Protein AF-A0A1Y1M3D1-F1 (afdb_monomer_lite)

InterPro domains:
  IPR039020 Terpene cyclase PaxB-like [PF25129] (3-112)
  IPR039020 Terpene cyclase PaxB-like [PTHR42038] (2-118)

Foldseek 3Di:
DVVVVVVVVVCVVDPCPDLCPVVLVVVLVVLLVVLVVLLVCLQVVLAQPPHDVVVLVVVVVVLVVVLVVLVVCCVPPVVSNVCCPDPVNVVSNVSSVVSSVCVVVSNVRSVVVVVVVVVVVVVVVD

Sequence (126 aa):
LALTAVYYVLGLYFPDDGEQVTAYWTGWLLELGIGWCEVLYLWKHAHTKGQSLEIWVVRFCGVLSAMAVFFWRYLNVPQNWAYVVSWPSIVLVVLNIIPELMYPFVYRRAERKMREAAAVRKEKTY

Structure (mmCIF, N/CA/C/O backbone):
data_AF-A0A1Y1M3D1-F1
#
_entry.id   AF-A0A1Y1M3D1-F1
#
loop_
_atom_site.group_PDB
_atom_site.id
_atom_site.type_symbol
_atom_site.label_atom_id
_atom_site.label_alt_id
_atom_site.label_comp_id
_atom_site.label_asym_id
_atom_site.label_entity_id
_atom_site.label_seq_id
_atom_site.pdbx_PDB_ins_code
_atom_site.Cartn_x
_atom_site.Cartn_y
_atom_site.Cartn_z
_atom_site.occupancy
_atom_site.B_iso_or_equiv
_atom_site.auth_seq_id
_atom_site.auth_comp_id
_atom_site.auth_asym_id
_atom_site.auth_atom_id
_atom_site.pdbx_PDB_model_num
ATOM 1 N N . LEU A 1 1 ? 0.323 20.761 -0.756 1.00 54.78 1 LEU A N 1
ATOM 2 C CA . LEU A 1 1 ? 1.292 21.853 -1.012 1.00 54.78 1 LEU A CA 1
ATOM 3 C C . LEU A 1 1 ? 2.736 21.349 -0.987 1.00 54.78 1 LEU A C 1
ATOM 5 O O . LEU A 1 1 ? 3.338 21.345 -2.050 1.00 54.78 1 LEU A O 1
ATOM 9 N N . ALA A 1 2 ? 3.271 20.835 0.131 1.00 59.91 2 ALA A N 1
ATOM 10 C CA . ALA A 1 2 ? 4.641 20.289 0.162 1.00 59.91 2 ALA A CA 1
ATOM 11 C C . ALA A 1 2 ? 4.818 19.025 -0.706 1.00 59.91 2 ALA A C 1
ATOM 13 O O . ALA A 1 2 ? 5.712 18.964 -1.540 1.00 59.91 2 ALA A O 1
ATOM 14 N N . LEU A 1 3 ? 3.908 18.054 -0.582 1.00 51.34 3 LEU A N 1
ATOM 15 C CA . LEU A 1 3 ? 3.969 16.792 -1.333 1.00 51.34 3 LEU A CA 1
ATOM 16 C C . LEU A 1 3 ? 3.860 17.005 -2.854 1.00 51.34 3 LEU A C 1
ATOM 18 O O . LEU A 1 3 ? 4.608 16.439 -3.638 1.00 51.34 3 LEU A O 1
ATOM 22 N N . THR A 1 4 ? 2.963 17.901 -3.262 1.00 62.00 4 THR A N 1
ATOM 23 C CA . THR A 1 4 ? 2.770 18.319 -4.657 1.00 62.00 4 THR A CA 1
ATOM 24 C C . THR A 1 4 ? 4.003 19.004 -5.246 1.00 62.00 4 THR A C 1
ATOM 26 O O . THR A 1 4 ? 4.308 18.785 -6.410 1.00 62.00 4 THR A O 1
ATOM 29 N N . ALA A 1 5 ? 4.740 19.788 -4.451 1.00 67.88 5 ALA A N 1
ATOM 30 C CA . ALA A 1 5 ? 5.990 20.401 -4.897 1.00 67.88 5 ALA A CA 1
ATOM 31 C C . ALA A 1 5 ? 7.107 19.358 -5.065 1.00 67.88 5 ALA A C 1
ATOM 33 O O . ALA A 1 5 ? 7.858 19.413 -6.034 1.00 67.88 5 ALA A O 1
ATOM 34 N N . VAL A 1 6 ? 7.172 18.368 -4.168 1.00 70.25 6 VAL A N 1
ATOM 35 C CA . VAL A 1 6 ? 8.111 17.240 -4.278 1.00 70.25 6 VAL A CA 1
ATOM 36 C C . VAL A 1 6 ? 7.831 16.415 -5.535 1.00 70.25 6 VAL A C 1
ATOM 38 O O . VAL A 1 6 ? 8.750 16.153 -6.307 1.00 70.25 6 VAL A O 1
ATOM 41 N N . TYR A 1 7 ? 6.569 16.065 -5.797 1.00 62.59 7 TYR A N 1
ATOM 42 C CA . TYR A 1 7 ? 6.203 15.327 -7.009 1.00 62.59 7 TYR A CA 1
ATOM 43 C C . TYR A 1 7 ? 6.442 16.123 -8.292 1.00 62.59 7 TYR A C 1
ATOM 45 O O . TYR A 1 7 ? 6.852 15.546 -9.293 1.00 62.59 7 TYR A O 1
ATOM 53 N N . TYR A 1 8 ? 6.251 17.442 -8.254 1.00 67.38 8 TYR A N 1
ATOM 54 C CA . TYR A 1 8 ? 6.562 18.315 -9.382 1.00 67.38 8 TYR A CA 1
ATOM 55 C C . TYR A 1 8 ? 8.062 18.327 -9.707 1.00 67.38 8 TYR A C 1
ATOM 57 O O . TYR A 1 8 ? 8.440 18.142 -10.859 1.00 67.38 8 TYR A O 1
ATOM 65 N N . VAL A 1 9 ? 8.928 18.469 -8.695 1.00 74.25 9 VAL A N 1
ATOM 66 C CA . VAL A 1 9 ? 10.388 18.413 -8.888 1.00 74.25 9 VAL A CA 1
ATOM 67 C C . VAL A 1 9 ? 10.817 17.044 -9.415 1.00 74.25 9 VAL A C 1
ATOM 69 O O . VAL A 1 9 ? 11.619 16.971 -10.341 1.00 74.25 9 VAL A O 1
ATOM 72 N N . LEU A 1 10 ? 10.247 15.958 -8.890 1.00 64.12 10 LEU A N 1
ATOM 73 C CA . LEU A 1 10 ? 10.522 14.609 -9.388 1.00 64.12 10 LEU A CA 1
ATOM 74 C C . LEU A 1 10 ? 10.083 14.431 -10.850 1.00 64.12 10 LEU A C 1
ATOM 76 O O . LEU A 1 10 ? 10.828 13.851 -11.631 1.00 64.12 10 LEU A O 1
ATOM 80 N N . GLY A 1 11 ? 8.937 14.988 -11.251 1.00 57.69 11 GLY A N 1
ATOM 81 C CA . GLY A 1 11 ? 8.464 14.947 -12.639 1.00 57.69 11 GLY A CA 1
ATOM 82 C C . GLY A 1 11 ? 9.356 15.698 -13.637 1.00 57.69 11 GLY A C 1
ATOM 83 O O . GLY A 1 11 ? 9.353 15.364 -14.816 1.00 57.69 11 GLY A O 1
ATOM 84 N N . LEU A 1 12 ? 10.154 16.670 -13.177 1.00 68.25 12 LEU A N 1
ATOM 85 C CA . LEU A 1 12 ? 11.137 17.372 -14.013 1.00 68.25 12 LEU A CA 1
ATOM 86 C C . LEU A 1 12 ? 12.439 16.578 -14.195 1.00 68.25 12 LEU A C 1
ATOM 88 O O . LEU A 1 12 ? 13.072 16.681 -15.242 1.00 68.25 12 LEU A O 1
ATOM 92 N N . TYR A 1 13 ? 12.846 15.799 -13.188 1.00 63.25 13 TYR A N 1
ATOM 93 C CA . TYR A 1 13 ? 14.051 14.959 -13.253 1.00 63.25 13 TYR A CA 1
ATOM 94 C C . TYR A 1 13 ? 13.800 13.591 -13.903 1.00 63.25 13 TYR A C 1
ATOM 96 O O . TYR A 1 13 ? 14.743 12.984 -14.408 1.00 63.25 13 TYR A O 1
ATOM 104 N N . PHE A 1 14 ? 12.548 13.124 -13.920 1.00 57.53 14 PHE A N 1
ATOM 105 C CA . PHE A 1 14 ? 12.128 11.861 -14.533 1.00 57.53 14 PHE A CA 1
ATOM 106 C C . PHE A 1 14 ? 11.019 12.096 -15.579 1.00 57.53 14 PHE A C 1
ATOM 108 O O . PHE A 1 14 ? 9.866 11.732 -15.323 1.00 57.53 14 PHE A O 1
ATOM 115 N N . PRO A 1 15 ? 11.333 12.732 -16.730 1.00 53.09 15 PRO A N 1
ATOM 116 C CA . PRO A 1 15 ? 10.364 12.949 -17.803 1.00 53.09 15 PRO A CA 1
ATOM 117 C C . PRO A 1 15 ? 9.869 11.603 -18.353 1.00 53.09 15 PRO A C 1
ATOM 119 O O . PRO A 1 15 ? 10.659 10.707 -18.641 1.00 53.09 15 PRO A O 1
ATOM 122 N N . ASP A 1 16 ? 8.549 11.450 -18.441 1.00 60.88 16 ASP A N 1
ATOM 123 C CA . ASP A 1 16 ? 7.874 10.168 -18.662 1.00 60.88 16 ASP A CA 1
ATOM 124 C C . ASP A 1 16 ? 7.180 10.147 -20.035 1.00 60.88 16 ASP A C 1
ATOM 126 O O . ASP A 1 16 ? 5.969 10.333 -20.143 1.00 60.88 16 ASP A O 1
ATOM 130 N N . ASP A 1 17 ? 7.958 9.954 -21.104 1.00 56.97 17 ASP A N 1
ATOM 131 C CA . ASP A 1 17 ? 7.481 10.043 -22.498 1.00 56.97 17 ASP A CA 1
ATOM 132 C C . ASP A 1 17 ? 6.862 8.734 -23.048 1.00 56.97 17 ASP A C 1
ATOM 134 O O . ASP A 1 17 ? 6.635 8.595 -24.250 1.00 56.97 17 ASP A O 1
ATOM 138 N N . GLY A 1 18 ? 6.516 7.770 -22.183 1.00 61.12 18 GLY A N 1
ATOM 139 C CA . GLY A 1 18 ? 5.728 6.594 -22.592 1.00 61.12 18 GLY A CA 1
ATOM 140 C C . GLY A 1 18 ? 5.946 5.307 -21.798 1.00 61.12 18 GLY A C 1
ATOM 141 O O . GLY A 1 18 ? 5.237 4.328 -22.041 1.00 61.12 18 GLY A O 1
ATOM 142 N N . GLU A 1 19 ? 6.883 5.286 -20.848 1.00 61.94 19 GLU A N 1
ATOM 143 C CA . GLU A 1 19 ? 7.197 4.079 -20.072 1.00 61.94 19 GLU A CA 1
ATOM 144 C C . GLU A 1 19 ? 6.509 4.035 -18.703 1.00 61.94 19 GLU A C 1
ATOM 146 O O . GLU A 1 19 ? 6.461 2.981 -18.100 1.00 61.94 19 GLU A O 1
ATOM 151 N N . GLN A 1 20 ? 5.873 5.107 -18.218 1.00 75.31 20 GLN A N 1
ATOM 152 C CA . GLN A 1 20 ? 5.137 5.139 -16.941 1.00 75.31 20 GLN A CA 1
ATOM 153 C C . GLN A 1 20 ? 5.939 4.606 -15.740 1.00 75.31 20 GLN A C 1
ATOM 155 O O . GLN A 1 20 ? 5.371 4.125 -14.753 1.00 75.31 20 GLN A O 1
ATOM 160 N N . VAL A 1 21 ? 7.269 4.702 -15.802 1.00 81.25 21 VAL A N 1
ATOM 161 C CA . VAL A 1 21 ? 8.190 4.193 -14.777 1.00 81.25 21 VAL A CA 1
ATOM 162 C C . VAL A 1 21 ? 7.938 4.919 -13.463 1.00 81.25 21 VAL A C 1
ATOM 164 O O . VAL A 1 21 ? 7.754 4.296 -12.416 1.00 81.25 21 VAL A O 1
ATOM 167 N N . THR A 1 22 ? 7.861 6.249 -13.520 1.00 81.75 22 THR A N 1
ATOM 168 C CA . THR A 1 22 ? 7.608 7.088 -12.347 1.00 81.75 22 THR A CA 1
ATOM 169 C C . THR A 1 22 ? 6.252 6.753 -11.738 1.00 81.75 22 THR A C 1
ATOM 171 O O . THR A 1 22 ? 6.158 6.552 -10.526 1.00 81.75 22 THR A O 1
ATOM 174 N N . ALA A 1 23 ? 5.211 6.621 -12.565 1.00 83.19 23 ALA A N 1
ATOM 175 C CA . ALA A 1 23 ? 3.872 6.256 -12.108 1.00 83.19 23 ALA A CA 1
ATOM 176 C C . ALA A 1 23 ? 3.836 4.862 -11.453 1.00 83.19 23 ALA A C 1
ATOM 178 O O . ALA A 1 23 ? 3.188 4.689 -10.422 1.00 83.19 23 ALA A O 1
ATOM 179 N N . TYR A 1 24 ? 4.574 3.891 -11.998 1.00 88.12 24 TYR A N 1
ATOM 180 C CA . TYR A 1 24 ? 4.677 2.543 -11.444 1.00 88.12 24 TYR A CA 1
ATOM 181 C C . TYR A 1 24 ? 5.261 2.549 -10.028 1.00 88.12 24 TYR A C 1
ATOM 183 O O . TYR A 1 24 ? 4.626 2.086 -9.078 1.00 88.12 24 TYR A O 1
ATOM 191 N N . TRP A 1 25 ? 6.465 3.104 -9.868 1.00 88.25 25 TRP A N 1
ATOM 192 C CA . TRP A 1 25 ? 7.164 3.085 -8.583 1.00 88.25 25 TRP A CA 1
ATOM 193 C C . TRP A 1 25 ? 6.465 3.950 -7.541 1.00 88.25 25 TRP A C 1
ATOM 195 O O . TRP A 1 25 ? 6.291 3.521 -6.401 1.00 88.25 25 TRP A O 1
ATOM 205 N N . THR A 1 26 ? 6.033 5.155 -7.920 1.00 88.50 26 THR A N 1
ATOM 206 C CA . THR A 1 26 ? 5.343 6.049 -6.981 1.00 88.50 26 THR A CA 1
ATOM 207 C C . THR A 1 26 ? 3.982 5.497 -6.570 1.00 88.50 26 THR A C 1
ATOM 209 O O . THR A 1 26 ? 3.640 5.600 -5.394 1.00 88.50 26 THR A O 1
ATOM 212 N N . GLY A 1 27 ? 3.250 4.847 -7.482 1.00 89.12 27 GLY A N 1
ATOM 213 C CA . GLY A 1 27 ? 1.988 4.174 -7.182 1.00 89.12 27 GLY A CA 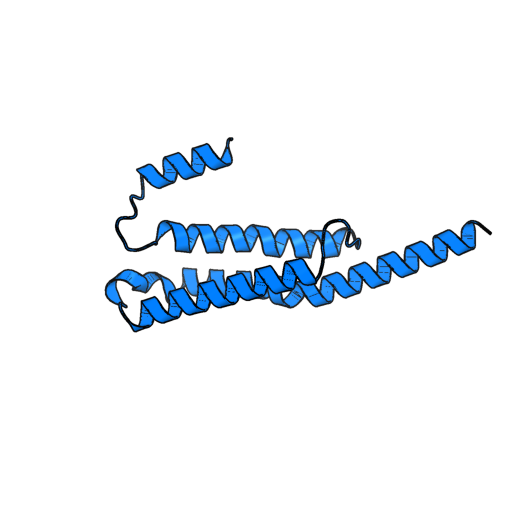1
ATOM 214 C C . GLY A 1 27 ? 2.155 3.072 -6.138 1.00 89.12 27 GLY A C 1
ATOM 215 O O . GLY A 1 27 ? 1.481 3.096 -5.111 1.00 89.12 27 GLY A O 1
ATOM 216 N N . TRP A 1 28 ? 3.109 2.156 -6.336 1.00 90.75 28 TRP A N 1
ATOM 217 C CA . TRP A 1 28 ? 3.356 1.076 -5.374 1.00 90.75 28 TRP A CA 1
ATOM 218 C C . TRP A 1 28 ? 3.893 1.560 -4.027 1.00 90.75 28 TRP A C 1
ATOM 220 O O . TRP A 1 28 ? 3.548 0.987 -2.996 1.00 90.75 28 TRP A O 1
ATOM 230 N N . LEU A 1 29 ? 4.729 2.600 -4.007 1.00 91.12 29 LEU A N 1
ATOM 231 C CA . LEU A 1 29 ? 5.222 3.182 -2.754 1.00 91.12 29 LEU A CA 1
ATOM 232 C C . LEU A 1 29 ? 4.115 3.904 -1.979 1.00 91.12 29 LEU A C 1
ATOM 234 O O . LEU A 1 29 ? 4.086 3.848 -0.749 1.00 91.12 29 LEU A O 1
ATOM 238 N N . LEU A 1 30 ? 3.204 4.575 -2.685 1.00 91.25 30 LEU A N 1
ATOM 239 C CA . LEU A 1 30 ? 2.058 5.229 -2.068 1.00 91.25 30 LEU A CA 1
ATOM 240 C C . LEU A 1 30 ? 1.085 4.197 -1.487 1.00 91.25 30 LEU A C 1
ATOM 242 O O . LEU A 1 30 ? 0.675 4.341 -0.336 1.00 91.25 30 LEU A O 1
ATOM 246 N N . GLU A 1 31 ? 0.781 3.142 -2.248 1.00 91.19 31 GLU A N 1
ATOM 247 C CA . GLU A 1 31 ? -0.068 2.035 -1.793 1.00 91.19 31 GLU A CA 1
ATOM 248 C C . GLU A 1 31 ? 0.500 1.388 -0.524 1.00 91.19 31 GLU A C 1
ATOM 250 O O . GLU A 1 31 ? -0.239 1.127 0.425 1.00 91.19 31 GLU A O 1
ATOM 255 N N . LEU A 1 32 ? 1.829 1.254 -0.445 1.00 92.50 32 LEU A N 1
ATOM 256 C CA . LEU A 1 32 ? 2.513 0.696 0.724 1.00 92.50 32 LEU A CA 1
ATOM 257 C C . LEU A 1 32 ? 2.264 1.535 1.968 1.00 92.50 32 LEU A C 1
ATOM 259 O O . LEU A 1 32 ? 1.941 1.003 3.030 1.00 92.50 32 LEU A O 1
ATOM 263 N N . GLY A 1 33 ? 2.380 2.855 1.834 1.00 91.94 33 GLY A N 1
ATOM 264 C CA . GLY A 1 33 ? 2.060 3.774 2.916 1.00 91.94 33 GLY A CA 1
ATOM 265 C C . GLY A 1 33 ? 0.599 3.658 3.344 1.00 91.94 33 GLY A C 1
ATOM 266 O O . GLY A 1 33 ? 0.323 3.533 4.538 1.00 91.94 33 GLY A O 1
ATOM 267 N N . ILE A 1 34 ? -0.328 3.672 2.385 1.00 90.50 34 ILE A N 1
ATOM 268 C CA . ILE A 1 34 ? -1.770 3.666 2.653 1.00 90.50 34 ILE A CA 1
ATOM 269 C C . ILE A 1 34 ? -2.190 2.361 3.341 1.00 90.50 34 ILE A C 1
ATOM 271 O O . ILE A 1 34 ? -2.729 2.408 4.450 1.00 90.50 34 ILE A O 1
ATOM 275 N N . GLY A 1 35 ? -1.890 1.206 2.741 1.00 90.81 35 GLY A N 1
ATOM 276 C CA . GLY A 1 35 ? -2.320 -0.098 3.245 1.00 90.81 35 GLY A CA 1
ATOM 277 C C . GLY A 1 35 ? -1.804 -0.377 4.658 1.00 90.81 35 GLY A C 1
ATOM 278 O O . GLY A 1 35 ? -2.576 -0.719 5.560 1.00 90.81 35 GLY A O 1
ATOM 279 N N . TRP A 1 36 ? -0.506 -0.164 4.905 1.00 94.38 36 TRP A N 1
ATOM 280 C CA . TRP A 1 36 ? 0.069 -0.387 6.235 1.00 94.38 36 TRP A CA 1
ATOM 281 C C . TRP A 1 36 ? -0.439 0.612 7.276 1.00 94.38 36 TRP A C 1
ATOM 283 O O . TRP A 1 36 ? -0.740 0.200 8.399 1.00 94.38 36 TRP A O 1
ATOM 293 N N . CYS A 1 37 ? -0.579 1.899 6.935 1.00 92.44 37 CYS A N 1
ATOM 294 C CA . CYS A 1 37 ? -1.107 2.890 7.878 1.00 92.44 37 CYS A CA 1
ATOM 295 C C . CYS A 1 37 ? -2.522 2.533 8.333 1.00 92.44 37 CYS A C 1
ATOM 297 O O . CYS A 1 37 ? -2.823 2.619 9.524 1.00 92.44 37 CYS A O 1
ATOM 299 N N . GLU A 1 38 ? -3.382 2.098 7.416 1.00 90.62 38 GLU A N 1
ATOM 300 C CA . GLU A 1 38 ? -4.751 1.729 7.753 1.00 90.62 38 GLU A CA 1
ATOM 301 C C . GLU A 1 38 ? -4.832 0.500 8.654 1.00 90.62 38 GLU A C 1
ATOM 303 O O . GLU A 1 38 ? -5.535 0.524 9.668 1.00 90.62 38 GLU A O 1
ATOM 308 N N . VAL A 1 39 ? -4.088 -0.558 8.321 1.00 92.31 39 VAL A N 1
ATOM 309 C CA . VAL A 1 39 ? -4.054 -1.789 9.119 1.00 92.31 39 VAL A CA 1
ATOM 310 C C . VAL A 1 39 ? -3.494 -1.513 10.514 1.00 92.31 39 VAL A C 1
ATOM 312 O O . VAL A 1 39 ? -4.082 -1.944 11.509 1.00 92.31 39 VAL A O 1
ATOM 315 N N . LEU A 1 40 ? -2.395 -0.758 10.615 1.00 92.75 40 LEU A N 1
ATOM 316 C CA . LEU A 1 40 ? -1.796 -0.379 11.897 1.00 92.75 40 LEU A CA 1
ATOM 317 C C . LEU A 1 40 ? -2.737 0.501 12.727 1.00 92.75 40 LEU A C 1
ATOM 319 O O . LEU A 1 40 ? -2.837 0.319 13.944 1.00 92.75 40 LEU A O 1
ATOM 323 N N . TYR A 1 41 ? -3.459 1.421 12.083 1.00 91.31 41 TYR A N 1
ATOM 324 C CA . TYR A 1 41 ? -4.444 2.267 12.748 1.00 91.31 41 TYR A CA 1
ATOM 325 C C . TYR A 1 41 ? -5.599 1.440 13.325 1.00 91.31 41 TYR A C 1
ATOM 327 O O . TYR A 1 41 ? -5.887 1.546 14.521 1.00 91.31 41 TYR A O 1
ATOM 335 N N . LEU A 1 42 ? -6.212 0.561 12.520 1.00 91.00 42 LEU A N 1
ATOM 336 C CA . LEU A 1 42 ? -7.278 -0.335 12.980 1.00 91.00 42 LEU A CA 1
ATOM 337 C C . LEU A 1 42 ? -6.798 -1.254 14.105 1.00 91.00 42 LEU A C 1
ATOM 339 O O . LEU A 1 42 ? -7.518 -1.474 15.083 1.00 91.00 42 LEU A O 1
ATOM 343 N N . TRP A 1 43 ? -5.575 -1.773 13.989 1.00 90.38 43 TRP A N 1
ATOM 344 C CA . TRP A 1 43 ? -4.989 -2.652 14.992 1.00 90.38 43 TRP A CA 1
ATOM 345 C C . TRP A 1 43 ? -4.790 -1.946 16.337 1.00 90.38 43 TRP A C 1
ATOM 347 O O . TRP A 1 43 ? -5.141 -2.502 17.381 1.00 90.38 43 TRP A O 1
ATOM 357 N N . LYS A 1 44 ? -4.254 -0.718 16.317 1.00 91.06 44 LYS A N 1
ATOM 358 C CA . LYS A 1 44 ? -3.925 0.057 17.520 1.00 91.06 44 LYS A CA 1
ATOM 359 C C . LYS A 1 44 ? -5.155 0.671 18.186 1.00 91.06 44 LYS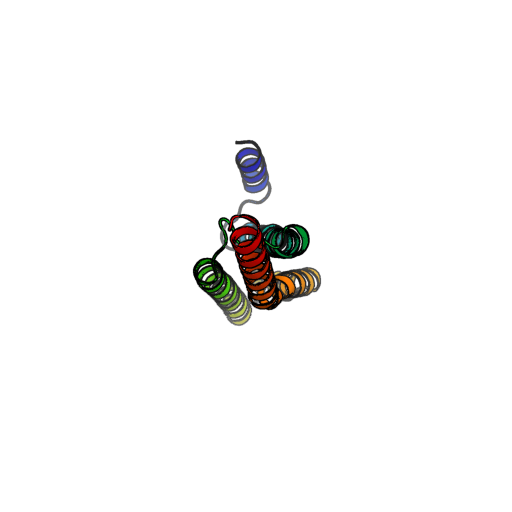 A C 1
ATOM 361 O O . LYS A 1 44 ? -5.265 0.628 19.408 1.00 91.06 44 LYS A O 1
ATOM 366 N N . HIS A 1 45 ? -6.060 1.256 17.404 1.00 86.94 45 HIS A N 1
ATOM 367 C CA . HIS A 1 45 ? -7.184 2.031 17.936 1.00 86.94 45 HIS A CA 1
ATOM 368 C C . HIS A 1 45 ? -8.472 1.219 18.088 1.00 86.94 45 HIS A C 1
ATOM 370 O O . HIS A 1 45 ? -9.368 1.657 18.806 1.00 86.94 45 HIS A O 1
ATOM 376 N N . ALA A 1 46 ? -8.567 0.043 17.452 1.00 83.88 46 ALA A N 1
ATOM 377 C CA . ALA A 1 46 ? -9.728 -0.849 17.518 1.00 83.88 46 ALA A CA 1
ATOM 378 C C . ALA A 1 46 ? -11.076 -0.141 17.260 1.00 83.88 46 ALA A C 1
ATOM 380 O O . ALA A 1 46 ? -12.107 -0.535 17.800 1.00 83.88 46 ALA A O 1
ATOM 381 N N . HIS A 1 47 ? -11.061 0.902 16.427 1.00 82.12 47 HIS A N 1
ATOM 382 C CA . HIS A 1 47 ? -12.229 1.677 16.038 1.00 82.12 47 HIS A CA 1
ATOM 383 C C . HIS A 1 47 ? -12.219 1.852 14.520 1.00 82.12 47 HIS A C 1
ATOM 385 O O . HIS A 1 47 ? -11.202 2.208 13.935 1.00 82.12 47 HIS A O 1
ATOM 391 N N . THR A 1 48 ? -13.371 1.651 13.885 1.00 86.38 48 THR A N 1
ATOM 392 C CA . THR A 1 48 ? -13.563 1.732 12.427 1.00 86.38 48 THR A CA 1
ATOM 393 C C . THR A 1 48 ? -13.972 3.129 11.929 1.00 86.38 48 THR A C 1
ATOM 395 O O . THR A 1 48 ? -14.563 3.265 10.863 1.00 86.38 48 THR A O 1
ATOM 398 N N . LYS A 1 49 ? -13.726 4.207 12.694 1.00 81.00 49 LYS A N 1
ATOM 399 C CA . LYS A 1 49 ? -14.242 5.545 12.336 1.00 81.00 49 LYS A CA 1
ATOM 400 C C . LYS A 1 49 ? -13.552 6.042 11.070 1.00 81.00 49 LYS A C 1
ATOM 402 O O . LYS A 1 49 ? -12.330 6.120 11.044 1.00 81.00 49 LYS A O 1
ATOM 407 N N . GLY A 1 50 ? -14.334 6.430 10.064 1.00 80.94 50 GLY A N 1
ATOM 408 C CA . GLY A 1 50 ? -13.798 6.925 8.793 1.00 80.94 50 GLY A CA 1
ATOM 409 C C . GLY A 1 50 ? -13.232 5.832 7.886 1.00 80.94 50 GLY A C 1
ATOM 410 O O . GLY A 1 50 ? -12.601 6.151 6.887 1.00 80.94 50 GLY A O 1
ATOM 411 N N . GLN A 1 51 ? -13.461 4.563 8.222 1.00 86.25 51 GLN A N 1
ATOM 412 C CA . GLN A 1 51 ? -13.070 3.415 7.419 1.00 86.25 51 GLN A CA 1
ATOM 413 C C . GLN A 1 51 ? -14.296 2.558 7.111 1.00 86.25 51 GLN A C 1
ATOM 415 O O . GLN A 1 51 ? -15.207 2.466 7.934 1.00 86.25 51 GLN A O 1
ATOM 420 N N . SER A 1 52 ? -14.335 1.948 5.928 1.00 89.62 52 SER A N 1
ATOM 421 C CA . SER A 1 52 ? -15.455 1.109 5.501 1.00 89.62 52 SER A CA 1
ATOM 422 C C . SER A 1 52 ? -14.967 -0.047 4.628 1.00 89.62 52 SER A C 1
ATOM 424 O O . SER A 1 52 ? -13.963 0.072 3.921 1.00 89.62 52 SER A O 1
ATOM 426 N N . LEU A 1 53 ? -15.681 -1.176 4.674 1.00 89.88 53 LEU A N 1
ATOM 427 C CA . LEU A 1 53 ? -15.354 -2.332 3.836 1.00 89.88 53 LEU A CA 1
ATOM 428 C C . LEU A 1 53 ? -15.624 -2.046 2.358 1.00 89.88 53 LEU A C 1
ATOM 430 O O . LEU A 1 53 ? -14.918 -2.567 1.507 1.00 89.88 53 LEU A O 1
ATOM 434 N N . GLU A 1 54 ? -16.604 -1.203 2.046 1.00 90.94 54 GLU A N 1
ATOM 435 C CA . GLU A 1 54 ? -16.917 -0.777 0.682 1.00 90.94 54 GLU A CA 1
ATOM 436 C C . GLU A 1 54 ? -15.756 0.018 0.073 1.00 90.94 54 GLU A C 1
ATOM 438 O O . GLU A 1 54 ? -15.370 -0.242 -1.065 1.00 90.94 54 GLU A O 1
ATOM 443 N N . ILE A 1 55 ? -15.151 0.930 0.848 1.00 88.62 55 ILE A N 1
ATOM 444 C CA . ILE A 1 55 ? -13.949 1.671 0.435 1.00 88.62 55 ILE A CA 1
ATOM 445 C C . ILE A 1 55 ? -12.805 0.695 0.149 1.00 88.62 55 ILE A C 1
ATOM 447 O O . ILE A 1 55 ? -12.156 0.799 -0.893 1.00 88.62 55 ILE A O 1
ATOM 451 N N . TRP A 1 56 ? -12.595 -0.282 1.034 1.00 92.44 56 TRP A N 1
ATOM 452 C CA . TRP A 1 56 ? -11.583 -1.315 0.829 1.00 92.44 56 TRP A CA 1
ATOM 453 C C . TRP A 1 56 ? -11.840 -2.150 -0.431 1.00 92.44 56 TRP A C 1
ATOM 455 O O . TRP A 1 56 ? -10.913 -2.350 -1.207 1.00 92.44 56 TRP A O 1
ATOM 465 N N . VAL A 1 57 ? -13.081 -2.580 -0.700 1.00 92.75 57 VAL A N 1
ATOM 466 C CA . VAL A 1 57 ? -13.413 -3.340 -1.921 1.00 92.75 57 VAL A CA 1
ATOM 467 C C . VAL A 1 57 ? -13.054 -2.541 -3.174 1.00 92.75 57 VAL A C 1
ATOM 469 O O . VAL A 1 57 ? -12.428 -3.078 -4.086 1.00 92.75 57 VAL A O 1
ATOM 472 N N . VAL A 1 58 ? -13.423 -1.258 -3.225 1.00 92.38 58 VAL A N 1
ATOM 473 C CA . VAL A 1 58 ? -13.125 -0.405 -4.385 1.00 92.38 58 VAL A CA 1
ATOM 474 C C . VAL A 1 58 ? -11.618 -0.222 -4.556 1.00 92.38 58 VAL A C 1
ATOM 476 O O . VAL A 1 58 ? -11.122 -0.352 -5.677 1.00 92.38 58 VAL A O 1
ATOM 479 N N . ARG A 1 59 ? -10.874 0.017 -3.467 1.00 90.00 59 ARG A N 1
ATOM 480 C CA . ARG A 1 59 ? -9.410 0.112 -3.535 1.00 90.00 59 ARG A CA 1
ATOM 481 C C . ARG A 1 59 ? -8.787 -1.196 -4.006 1.00 90.00 59 ARG A C 1
ATOM 483 O O . ARG A 1 59 ? -7.987 -1.174 -4.936 1.00 90.00 59 ARG A O 1
ATOM 490 N N . PHE A 1 60 ? -9.180 -2.322 -3.418 1.00 90.00 60 PHE A N 1
ATOM 491 C CA . PHE A 1 60 ? -8.646 -3.635 -3.762 1.00 90.00 60 PHE A CA 1
ATOM 492 C C . PHE A 1 60 ? -8.869 -3.964 -5.244 1.00 90.00 60 PHE A C 1
ATOM 494 O O . PHE A 1 60 ? -7.947 -4.399 -5.933 1.00 90.00 60 PHE A O 1
ATOM 501 N N . CYS A 1 61 ? -10.056 -3.661 -5.782 1.00 90.88 61 CYS A N 1
ATOM 502 C CA . CYS A 1 61 ? -10.325 -3.750 -7.219 1.00 90.88 61 CYS A CA 1
ATOM 503 C C . CYS A 1 61 ? -9.404 -2.838 -8.049 1.00 90.88 61 CYS A C 1
ATOM 505 O O . CYS A 1 61 ? -8.949 -3.240 -9.122 1.00 90.88 61 CYS A O 1
ATOM 507 N N . GLY A 1 62 ? -9.102 -1.634 -7.558 1.00 89.38 62 GLY A N 1
ATOM 508 C CA . GLY A 1 62 ? -8.125 -0.726 -8.159 1.00 89.38 62 GLY A CA 1
ATOM 509 C C . GLY A 1 62 ? -6.717 -1.324 -8.215 1.00 89.38 62 GLY A C 1
ATOM 510 O O . GLY A 1 62 ? -6.103 -1.321 -9.281 1.00 89.38 62 GLY A O 1
ATOM 511 N N . VAL A 1 63 ? -6.240 -1.916 -7.116 1.00 89.19 63 VAL A N 1
ATOM 512 C CA . VAL A 1 63 ? -4.933 -2.598 -7.050 1.00 89.19 63 VAL A CA 1
ATOM 513 C C . VAL A 1 63 ? -4.876 -3.766 -8.032 1.00 89.19 63 VAL A C 1
ATOM 515 O O . VAL A 1 63 ? -3.926 -3.866 -8.807 1.00 89.19 63 VAL A O 1
ATOM 518 N N . LEU A 1 64 ? -5.912 -4.613 -8.071 1.00 89.50 64 LEU A N 1
ATOM 519 C CA . LEU A 1 64 ? -5.999 -5.723 -9.027 1.00 89.50 64 LEU A CA 1
ATOM 520 C C . LEU A 1 64 ? -5.980 -5.235 -10.479 1.00 89.50 64 LEU A C 1
ATOM 522 O O . LEU A 1 64 ? -5.289 -5.816 -11.316 1.00 89.50 64 LEU A O 1
ATOM 526 N N . SER A 1 65 ? -6.707 -4.156 -10.771 1.00 88.19 65 SER A N 1
ATOM 527 C CA . SER A 1 65 ? -6.756 -3.558 -12.107 1.00 88.19 65 SER A CA 1
ATOM 528 C C . SER A 1 65 ? -5.394 -2.992 -12.513 1.00 88.19 65 SER A C 1
ATOM 530 O O . SER A 1 65 ? -4.936 -3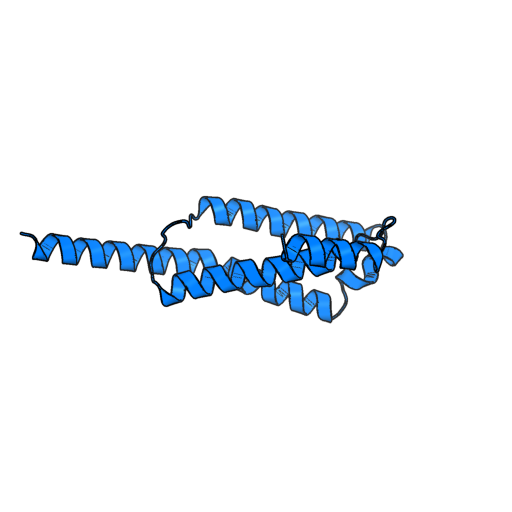.242 -13.627 1.00 88.19 65 SER A O 1
ATOM 532 N N . ALA A 1 66 ? -4.709 -2.290 -11.605 1.00 88.31 66 ALA A N 1
ATOM 533 C CA . ALA A 1 66 ? -3.363 -1.772 -11.837 1.00 88.31 66 ALA A CA 1
ATOM 534 C C . ALA A 1 66 ? -2.366 -2.909 -12.104 1.00 88.31 66 ALA A C 1
ATOM 536 O O . ALA A 1 66 ? -1.636 -2.873 -13.096 1.00 88.31 66 ALA A O 1
ATOM 537 N N . MET A 1 67 ? -2.393 -3.964 -11.283 1.00 87.38 67 MET A N 1
ATOM 538 C CA . MET A 1 67 ? -1.577 -5.163 -11.488 1.00 87.38 67 MET A CA 1
ATOM 539 C C . MET A 1 67 ? -1.846 -5.797 -12.854 1.00 87.38 67 MET A C 1
ATOM 541 O O . MET A 1 67 ? -0.903 -6.065 -13.594 1.00 87.38 67 MET A O 1
ATOM 545 N N . ALA A 1 68 ? -3.117 -5.992 -13.218 1.00 85.00 68 ALA A N 1
ATOM 546 C CA . ALA A 1 68 ? -3.498 -6.577 -14.500 1.00 85.00 68 ALA A CA 1
ATOM 547 C C . ALA A 1 68 ? -2.972 -5.756 -15.686 1.00 85.00 68 ALA A C 1
ATOM 549 O O . ALA A 1 68 ? -2.423 -6.328 -16.626 1.00 85.00 68 ALA A O 1
ATOM 550 N N . VAL A 1 69 ? -3.076 -4.423 -15.628 1.00 84.44 69 VAL A N 1
ATOM 551 C CA . VAL A 1 69 ? -2.555 -3.531 -16.675 1.00 84.44 69 VAL A CA 1
ATOM 552 C C . VAL A 1 69 ? -1.033 -3.624 -16.774 1.00 84.44 69 VAL A C 1
ATOM 554 O O . VAL A 1 69 ? -0.510 -3.751 -17.881 1.00 84.44 69 VAL A O 1
ATOM 557 N N . PHE A 1 70 ? -0.309 -3.610 -15.652 1.00 86.56 70 PHE A N 1
ATOM 558 C CA . PHE A 1 70 ? 1.153 -3.712 -15.668 1.00 86.56 70 PHE A CA 1
ATOM 559 C C . PHE A 1 70 ? 1.643 -5.074 -16.166 1.00 86.56 70 PHE A C 1
ATOM 561 O O . PHE A 1 70 ? 2.555 -5.124 -16.992 1.00 86.56 70 PHE A O 1
ATOM 568 N N . PHE A 1 71 ? 1.001 -6.169 -15.752 1.00 83.44 71 PHE A N 1
ATOM 569 C CA . PHE A 1 71 ? 1.295 -7.502 -16.282 1.00 83.44 71 PHE A CA 1
ATOM 570 C C . PHE A 1 71 ? 0.977 -7.607 -17.774 1.00 83.44 71 PHE A C 1
ATOM 572 O O . PHE A 1 71 ? 1.792 -8.118 -18.538 1.00 83.44 71 PHE A O 1
ATOM 579 N N . TRP A 1 72 ? -0.170 -7.087 -18.217 1.00 81.19 72 TRP A N 1
ATOM 580 C CA . TRP A 1 72 ? -0.526 -7.073 -19.634 1.00 81.19 72 TRP A CA 1
ATOM 581 C C . TRP A 1 72 ? 0.504 -6.297 -20.465 1.00 81.19 72 TRP A C 1
ATOM 583 O O . TRP A 1 72 ? 0.942 -6.788 -21.505 1.00 81.19 72 TRP A O 1
ATOM 593 N N . ARG A 1 73 ? 0.959 -5.128 -19.994 1.00 78.94 73 ARG A N 1
ATOM 594 C CA . ARG A 1 73 ? 2.001 -4.349 -20.682 1.00 78.94 73 ARG A CA 1
ATOM 595 C C . ARG A 1 73 ? 3.341 -5.069 -20.720 1.00 78.94 73 ARG A C 1
ATOM 597 O O . ARG A 1 73 ? 3.967 -5.092 -21.774 1.00 78.94 73 ARG A O 1
ATOM 604 N N . TYR A 1 74 ? 3.731 -5.717 -19.625 1.00 81.44 74 TYR A N 1
ATOM 605 C CA . TYR A 1 74 ? 4.929 -6.550 -19.592 1.00 81.44 74 TYR A CA 1
ATOM 606 C C . TYR A 1 74 ? 4.880 -7.687 -20.627 1.00 81.44 74 TYR A C 1
ATOM 608 O O . TYR A 1 74 ? 5.875 -7.941 -21.296 1.00 81.44 74 TYR A O 1
ATOM 616 N N . LEU A 1 75 ? 3.725 -8.335 -20.818 1.00 75.00 75 LEU A N 1
ATOM 617 C CA . LEU A 1 75 ? 3.579 -9.416 -21.800 1.00 75.00 75 LEU A CA 1
ATOM 618 C C . LEU A 1 75 ? 3.578 -8.930 -23.259 1.00 75.00 75 LEU A C 1
ATOM 620 O O . LEU A 1 75 ? 4.046 -9.654 -24.133 1.00 75.00 75 LEU A O 1
ATOM 624 N N . ASN A 1 76 ? 3.047 -7.735 -23.536 1.00 73.56 76 ASN A N 1
ATOM 625 C CA . ASN A 1 76 ? 2.911 -7.222 -24.908 1.00 73.56 76 ASN A CA 1
ATOM 626 C C . ASN A 1 76 ? 4.110 -6.375 -25.365 1.00 73.56 76 ASN A C 1
ATOM 628 O O . ASN A 1 76 ? 4.424 -6.355 -26.552 1.00 73.56 76 ASN A O 1
ATOM 632 N N . VAL A 1 77 ? 4.771 -5.665 -24.445 1.00 79.31 77 VAL A N 1
ATOM 633 C CA . VAL A 1 77 ? 5.897 -4.758 -24.734 1.00 79.31 77 VAL A CA 1
ATOM 634 C C . VAL A 1 77 ? 6.988 -4.921 -23.656 1.00 79.31 77 VAL A C 1
ATOM 636 O O . VAL A 1 77 ? 7.291 -3.976 -22.927 1.00 79.31 77 VAL A O 1
ATOM 639 N N . PRO A 1 78 ? 7.586 -6.117 -23.503 1.00 77.06 78 PRO A N 1
ATOM 640 C CA . PRO A 1 78 ? 8.481 -6.429 -22.382 1.00 77.06 78 PRO A CA 1
ATOM 641 C C . PRO A 1 78 ? 9.703 -5.507 -22.280 1.00 77.06 78 PRO A C 1
ATOM 643 O O . PRO A 1 78 ? 10.155 -5.212 -21.175 1.00 77.06 78 PRO A O 1
ATOM 646 N N . GLN A 1 79 ? 10.214 -5.015 -23.410 1.00 78.12 79 GLN A N 1
ATOM 647 C CA . GLN A 1 79 ? 11.383 -4.134 -23.480 1.00 78.12 79 GLN A CA 1
ATOM 648 C C . GLN A 1 79 ? 11.217 -2.824 -22.691 1.00 78.12 79 GLN A C 1
ATOM 650 O O . GLN A 1 79 ? 12.172 -2.386 -22.059 1.00 78.12 79 GLN A O 1
ATOM 655 N N . ASN A 1 80 ? 10.004 -2.265 -22.650 1.00 78.31 80 ASN A N 1
ATOM 656 C CA . ASN A 1 80 ? 9.721 -0.994 -21.974 1.00 78.31 80 ASN A CA 1
ATOM 657 C C . ASN A 1 80 ? 9.235 -1.201 -20.528 1.00 78.31 80 ASN A C 1
ATOM 659 O O . ASN A 1 80 ? 9.019 -0.240 -19.806 1.00 78.31 80 ASN A O 1
ATOM 663 N N . TRP A 1 81 ? 9.006 -2.454 -20.110 1.00 80.62 81 TRP A N 1
ATOM 664 C CA . TRP A 1 81 ? 8.323 -2.801 -18.853 1.00 80.62 81 TRP A CA 1
ATOM 665 C C . TRP A 1 81 ? 9.092 -3.829 -18.016 1.00 80.62 81 TRP A C 1
ATOM 667 O O . TRP A 1 81 ? 8.551 -4.404 -17.070 1.00 80.62 81 TRP A O 1
ATOM 677 N N . ALA A 1 82 ? 10.369 -4.065 -18.327 1.00 84.06 82 ALA A N 1
ATOM 678 C CA . ALA A 1 82 ? 11.200 -5.071 -17.663 1.00 84.06 82 ALA A CA 1
ATOM 679 C C . ALA A 1 82 ? 11.293 -4.877 -16.137 1.00 84.06 82 ALA A C 1
ATOM 681 O O . ALA A 1 82 ? 11.434 -5.843 -15.385 1.00 84.06 82 ALA A O 1
ATOM 682 N N . TYR A 1 83 ? 11.157 -3.639 -15.655 1.00 85.31 83 TYR A N 1
ATOM 683 C CA . TYR A 1 83 ? 11.171 -3.330 -14.227 1.00 85.31 83 TYR A CA 1
ATOM 684 C C . TYR A 1 83 ? 9.963 -3.902 -13.463 1.00 85.31 83 TYR A C 1
ATOM 686 O O . TYR A 1 83 ? 10.076 -4.099 -12.254 1.00 85.31 83 TYR A O 1
ATOM 694 N N . VAL A 1 84 ? 8.843 -4.238 -14.118 1.00 85.81 84 VAL A N 1
ATOM 695 C CA . VAL A 1 84 ? 7.650 -4.818 -13.464 1.00 85.81 84 VAL A CA 1
ATOM 696 C C . VAL A 1 84 ? 7.958 -6.177 -12.828 1.00 85.81 84 VAL A C 1
ATOM 698 O O . VAL A 1 84 ? 7.496 -6.465 -11.727 1.00 85.81 84 VAL A O 1
ATOM 701 N N . VAL A 1 85 ? 8.799 -6.991 -13.463 1.00 87.50 85 VAL A N 1
ATOM 702 C CA . VAL A 1 85 ? 9.253 -8.296 -12.937 1.00 87.50 85 VAL A CA 1
ATOM 703 C C . VAL A 1 85 ? 10.619 -8.226 -12.254 1.00 87.50 85 VAL A C 1
ATOM 705 O O . VAL A 1 85 ? 11.209 -9.252 -11.919 1.00 87.50 85 VAL A O 1
ATOM 708 N N . SER A 1 86 ? 11.148 -7.022 -12.035 1.00 90.25 86 SER A N 1
ATOM 709 C CA . SER A 1 86 ? 12.394 -6.862 -11.291 1.00 90.25 86 SER A CA 1
ATOM 710 C C . SER A 1 86 ? 12.226 -7.297 -9.834 1.00 90.25 86 SER A C 1
ATOM 712 O O . SER A 1 86 ? 11.144 -7.203 -9.251 1.00 90.25 86 SER A O 1
ATOM 714 N N . TRP A 1 87 ? 13.319 -7.739 -9.213 1.00 92.94 87 TRP A N 1
ATOM 715 C CA . TRP A 1 87 ? 13.302 -8.168 -7.814 1.00 92.94 87 TRP A CA 1
ATOM 716 C C . TRP A 1 87 ? 12.727 -7.107 -6.849 1.00 92.94 87 TRP A C 1
ATOM 718 O O . TRP A 1 87 ? 11.855 -7.463 -6.055 1.00 92.94 87 TRP A O 1
ATOM 728 N N . PRO A 1 88 ? 13.091 -5.806 -6.936 1.00 91.44 88 PRO A N 1
ATOM 729 C CA . PRO A 1 88 ? 12.507 -4.785 -6.062 1.00 91.44 88 PRO A CA 1
ATOM 730 C C . PRO A 1 88 ? 11.001 -4.600 -6.280 1.00 91.44 88 PRO A C 1
ATOM 732 O O . PRO A 1 88 ? 10.258 -4.366 -5.330 1.00 91.44 88 PRO A O 1
ATOM 735 N N . SER A 1 89 ? 10.545 -4.737 -7.524 1.00 91.38 89 SER A N 1
ATOM 736 C CA . SER A 1 89 ? 9.130 -4.656 -7.867 1.00 91.38 89 SER A CA 1
ATOM 737 C C . SER A 1 89 ? 8.331 -5.804 -7.246 1.00 91.38 89 SER A C 1
ATOM 739 O O . SER A 1 89 ? 7.329 -5.563 -6.577 1.00 91.38 89 SER A O 1
ATOM 741 N N . ILE A 1 90 ? 8.810 -7.046 -7.383 1.00 91.06 90 ILE A N 1
ATOM 742 C CA . ILE A 1 90 ? 8.164 -8.224 -6.785 1.00 91.06 90 ILE A CA 1
ATOM 743 C C . ILE A 1 90 ? 8.041 -8.051 -5.267 1.00 91.06 90 ILE A C 1
ATOM 745 O O . ILE A 1 90 ? 6.973 -8.288 -4.703 1.00 91.06 90 ILE A O 1
ATOM 749 N N . VAL A 1 91 ? 9.110 -7.589 -4.610 1.00 93.75 91 VAL A N 1
ATOM 750 C CA . VAL A 1 91 ? 9.103 -7.318 -3.167 1.00 93.75 91 VAL A CA 1
ATOM 751 C C . VAL A 1 91 ? 8.054 -6.262 -2.807 1.00 93.75 91 VAL A C 1
ATOM 753 O O . VAL A 1 91 ? 7.270 -6.491 -1.888 1.00 93.75 91 VAL A O 1
ATOM 756 N N . LEU A 1 92 ? 7.989 -5.140 -3.532 1.00 92.88 92 LEU A N 1
ATOM 757 C CA . LEU A 1 92 ? 6.990 -4.096 -3.279 1.00 92.88 92 LEU A CA 1
ATOM 758 C C . LEU A 1 92 ? 5.559 -4.602 -3.465 1.00 92.88 92 LEU A C 1
ATOM 760 O O . LEU A 1 92 ? 4.713 -4.354 -2.610 1.00 92.88 92 LEU A O 1
ATOM 764 N N . VAL A 1 93 ? 5.282 -5.336 -4.543 1.00 91.38 93 VAL A N 1
ATOM 765 C CA . VAL A 1 93 ? 3.949 -5.894 -4.810 1.00 91.38 93 VAL A CA 1
ATOM 766 C C . VAL A 1 93 ? 3.526 -6.838 -3.685 1.00 91.38 93 VAL A C 1
ATOM 768 O O . VAL A 1 93 ? 2.422 -6.713 -3.158 1.00 91.38 93 VAL A O 1
ATOM 771 N N . VAL A 1 94 ? 4.412 -7.738 -3.251 1.00 91.94 94 VAL A N 1
ATOM 772 C CA . VAL A 1 94 ? 4.126 -8.649 -2.132 1.00 91.94 94 VAL A CA 1
ATOM 773 C C . VAL A 1 94 ? 3.859 -7.870 -0.843 1.00 91.94 94 VAL A C 1
ATOM 775 O O . VAL A 1 94 ? 2.874 -8.144 -0.156 1.00 91.94 94 VAL A O 1
ATOM 778 N N . LEU A 1 95 ? 4.688 -6.871 -0.527 1.00 93.94 95 LEU A N 1
ATOM 779 C CA . LEU A 1 95 ? 4.517 -6.039 0.667 1.00 93.94 95 LEU A CA 1
ATOM 780 C C . LEU A 1 95 ? 3.233 -5.200 0.650 1.00 93.94 95 LEU A C 1
ATOM 782 O O . LEU A 1 95 ? 2.734 -4.867 1.725 1.00 93.94 95 LEU A O 1
ATOM 786 N N . ASN A 1 96 ? 2.700 -4.892 -0.532 1.00 92.88 96 ASN A N 1
ATOM 787 C CA . ASN A 1 96 ? 1.423 -4.204 -0.717 1.00 92.88 96 ASN A CA 1
ATOM 788 C C . ASN A 1 96 ? 0.217 -5.133 -0.592 1.00 92.88 96 ASN A C 1
ATOM 790 O O . ASN A 1 96 ? -0.792 -4.762 -0.006 1.00 92.88 96 ASN A O 1
ATOM 794 N N . ILE A 1 97 ? 0.319 -6.368 -1.078 1.00 91.25 97 ILE A N 1
ATOM 795 C CA . ILE A 1 97 ? -0.789 -7.328 -1.002 1.00 91.25 97 ILE A CA 1
ATOM 796 C C . ILE A 1 97 ? -1.064 -7.753 0.44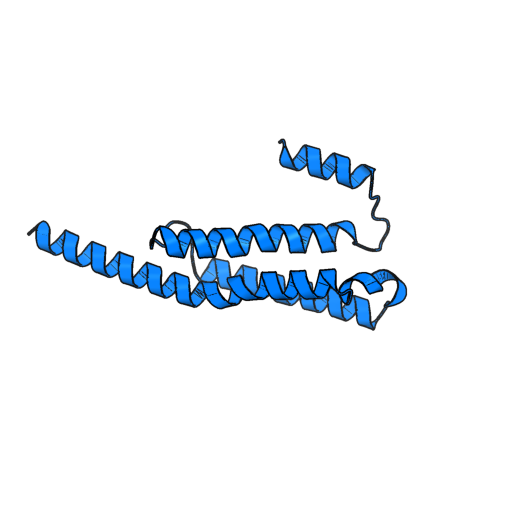8 1.00 91.25 97 ILE A C 1
ATOM 798 O O . ILE A 1 97 ? -2.215 -7.970 0.822 1.00 91.25 97 ILE A O 1
ATOM 802 N N . ILE A 1 98 ? -0.029 -7.857 1.287 1.00 93.75 98 ILE A N 1
ATOM 803 C CA . ILE A 1 98 ? -0.166 -8.270 2.692 1.00 93.75 98 ILE A CA 1
ATOM 804 C C . ILE A 1 98 ? -1.188 -7.414 3.469 1.00 93.75 98 ILE A C 1
ATOM 806 O O . ILE A 1 98 ? -2.150 -7.992 3.985 1.00 93.75 98 ILE A O 1
ATOM 810 N N . PRO A 1 99 ? -1.043 -6.077 3.579 1.00 92.19 99 PRO A N 1
ATOM 811 C CA . PRO A 1 99 ? -2.003 -5.257 4.309 1.00 92.19 99 PRO A CA 1
ATOM 812 C C . PRO A 1 99 ? -3.401 -5.297 3.683 1.00 92.19 99 PRO A C 1
ATOM 814 O O . PRO A 1 99 ? -4.378 -5.360 4.428 1.00 92.19 99 PRO A O 1
ATOM 817 N N . GLU A 1 100 ? -3.514 -5.359 2.353 1.00 91.75 100 GLU A N 1
ATOM 818 C CA . GLU A 1 100 ? -4.808 -5.468 1.668 1.00 91.75 100 GLU A CA 1
ATOM 819 C C . GLU A 1 100 ? -5.562 -6.746 2.043 1.00 91.75 100 GLU A C 1
ATOM 821 O O . GLU A 1 100 ? -6.765 -6.711 2.303 1.00 91.75 100 GLU A O 1
ATOM 826 N N . LEU A 1 101 ? -4.855 -7.874 2.145 1.00 92.94 101 LEU A N 1
ATOM 827 C CA . LEU A 1 101 ? -5.445 -9.135 2.589 1.00 92.94 101 LEU A CA 1
ATOM 828 C C . LEU A 1 101 ? -5.749 -9.135 4.088 1.00 92.94 101 LEU A C 1
ATOM 830 O O . LEU A 1 101 ? -6.724 -9.750 4.514 1.00 92.94 101 LEU A O 1
ATOM 834 N N . MET A 1 102 ? -4.944 -8.451 4.903 1.00 93.81 102 MET A N 1
ATOM 835 C CA . MET A 1 102 ? -5.163 -8.346 6.348 1.00 93.81 102 MET A CA 1
ATOM 836 C C . MET A 1 102 ? -6.350 -7.442 6.702 1.00 93.81 102 MET A C 1
ATOM 838 O O . MET A 1 102 ? -7.064 -7.723 7.672 1.00 93.81 102 MET A O 1
ATOM 842 N N . TYR A 1 103 ? -6.568 -6.374 5.933 1.00 92.75 103 TYR A N 1
ATOM 843 C CA . TYR A 1 103 ? -7.551 -5.328 6.203 1.00 92.75 103 TYR A CA 1
ATOM 844 C C . TYR A 1 103 ? -8.947 -5.848 6.587 1.00 92.75 103 TYR A C 1
ATOM 846 O O . TYR A 1 103 ? -9.405 -5.503 7.680 1.00 92.75 103 TYR A O 1
ATOM 854 N N . PRO A 1 104 ? -9.632 -6.716 5.810 1.00 93.00 104 PRO A N 1
ATOM 855 C CA . PRO A 1 104 ? -10.994 -7.143 6.145 1.00 93.00 104 PRO A CA 1
ATOM 856 C C . PRO A 1 104 ? -11.070 -7.897 7.482 1.00 93.00 104 PRO A C 1
ATOM 858 O O . PRO A 1 104 ? -12.057 -7.780 8.216 1.00 93.00 104 PRO A O 1
ATOM 861 N N . PHE A 1 105 ? -10.023 -8.642 7.847 1.00 93.38 105 PHE A N 1
ATOM 862 C CA . PHE A 1 105 ? -9.966 -9.366 9.119 1.00 93.38 105 PHE A CA 1
ATOM 863 C C . PHE A 1 105 ? -9.731 -8.421 10.298 1.00 93.38 105 PHE A C 1
ATOM 865 O O . PHE A 1 105 ? -10.399 -8.532 11.333 1.00 93.38 105 PHE A O 1
ATOM 872 N N . VAL A 1 106 ? -8.804 -7.472 10.143 1.00 93.12 106 VAL A N 1
ATOM 873 C CA . VAL A 1 106 ? -8.501 -6.475 11.176 1.00 93.12 106 VAL A CA 1
ATOM 874 C C . VAL A 1 106 ? -9.684 -5.521 11.362 1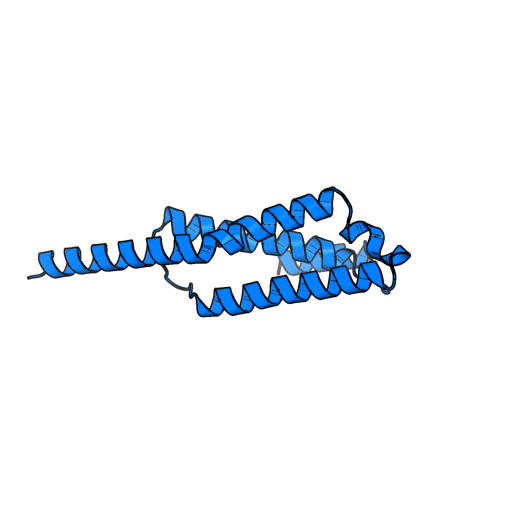.00 93.12 106 VAL A C 1
ATOM 876 O O . VAL A 1 106 ? -10.045 -5.222 12.502 1.00 93.12 106 VAL A O 1
ATOM 879 N N . TYR A 1 107 ? -10.362 -5.142 10.278 1.00 93.12 107 TYR A N 1
ATOM 880 C CA . TYR A 1 107 ? -11.582 -4.340 10.307 1.00 93.12 107 TYR A CA 1
ATOM 881 C C . TYR A 1 107 ? -12.695 -5.036 11.098 1.00 93.12 107 TYR A C 1
ATOM 883 O O . TYR A 1 107 ? -13.214 -4.467 12.057 1.00 93.12 107 TYR A O 1
ATOM 891 N N . ARG A 1 108 ? -13.014 -6.303 10.789 1.00 92.94 108 ARG A N 1
ATOM 892 C CA . ARG A 1 108 ? -14.030 -7.072 11.540 1.00 92.94 108 ARG A CA 1
ATOM 893 C C . ARG A 1 108 ? -13.676 -7.231 13.019 1.00 92.94 108 ARG A C 1
ATOM 895 O O . ARG A 1 108 ? -14.553 -7.211 13.882 1.00 92.94 108 ARG A O 1
ATOM 902 N N . ARG A 1 109 ? -12.389 -7.397 13.340 1.00 92.88 109 ARG A N 1
ATOM 903 C CA . ARG A 1 109 ? -11.910 -7.428 14.731 1.00 92.88 109 ARG A CA 1
ATOM 904 C C . ARG A 1 109 ? -12.152 -6.091 15.435 1.00 92.88 109 ARG A C 1
ATOM 906 O O . ARG A 1 109 ? -12.610 -6.103 16.577 1.00 92.88 109 ARG A O 1
ATOM 913 N N . ALA A 1 110 ? -11.825 -4.974 14.790 1.00 92.00 110 ALA A N 1
ATOM 914 C CA . ALA A 1 110 ? -12.040 -3.637 15.335 1.00 92.00 110 ALA A CA 1
ATOM 915 C C . ALA A 1 110 ? -13.537 -3.347 15.525 1.00 92.00 110 ALA A C 1
ATOM 917 O O . ALA A 1 110 ? -13.944 -2.911 16.598 1.00 92.00 110 ALA A O 1
ATOM 918 N N . GLU A 1 111 ? -14.369 -3.685 14.537 1.00 91.69 111 GLU A N 1
ATOM 919 C CA . GLU A 1 111 ? -15.822 -3.529 14.614 1.00 91.69 111 GLU A CA 1
ATOM 920 C C . GLU A 1 111 ? -16.414 -4.299 15.802 1.00 91.69 111 GLU A C 1
ATOM 922 O O . GLU A 1 111 ? -17.201 -3.749 16.575 1.00 91.69 111 GLU A O 1
ATOM 927 N N . ARG A 1 112 ? -15.997 -5.556 15.998 1.00 91.00 112 ARG A N 1
ATOM 928 C CA . ARG A 1 112 ? -16.448 -6.364 17.135 1.00 91.00 112 ARG A CA 1
ATOM 929 C C . ARG A 1 112 ? -16.092 -5.710 18.473 1.00 91.00 112 ARG A C 1
ATOM 931 O O . ARG A 1 112 ? -16.974 -5.532 19.308 1.00 91.00 112 ARG A O 1
ATOM 938 N N . LYS A 1 113 ? -14.835 -5.293 18.652 1.00 90.25 113 LYS A N 1
ATOM 939 C CA . LYS A 1 113 ? -14.381 -4.621 19.884 1.00 90.25 113 LYS A CA 1
ATOM 940 C C . LYS A 1 113 ? -15.130 -3.314 20.149 1.00 90.25 113 LYS A C 1
ATOM 942 O O . LYS A 1 113 ? -15.471 -3.020 21.292 1.00 90.25 113 LYS A O 1
ATOM 947 N N . MET A 1 114 ? -15.407 -2.539 19.103 1.00 89.75 114 MET A N 1
ATOM 948 C CA . MET A 1 114 ? -16.175 -1.301 19.207 1.00 89.75 114 MET A CA 1
ATOM 949 C C . MET A 1 114 ? -17.620 -1.567 19.661 1.00 89.75 114 MET A C 1
ATOM 951 O O . MET A 1 114 ? -18.130 -0.852 20.526 1.00 89.75 114 MET A O 1
ATOM 955 N N . ARG A 1 115 ? -18.271 -2.611 19.126 1.00 88.62 115 ARG A N 1
ATOM 956 C CA . ARG A 1 115 ? -19.625 -3.025 19.537 1.00 88.62 115 ARG A CA 1
ATOM 957 C C . ARG A 1 115 ? -19.664 -3.513 20.988 1.00 88.62 115 ARG A C 1
ATOM 959 O O . ARG A 1 115 ? -20.553 -3.109 21.733 1.00 88.62 115 ARG A O 1
ATOM 966 N N . GLU A 1 116 ? -18.688 -4.320 21.404 1.00 90.12 116 GLU A N 1
ATOM 967 C CA . GLU A 1 116 ? -18.543 -4.786 22.793 1.00 90.12 116 GLU A CA 1
ATOM 968 C C . GLU A 1 116 ? -18.371 -3.606 23.765 1.00 90.12 116 GLU A C 1
ATOM 970 O O . GLU A 1 116 ? -19.085 -3.505 24.763 1.00 90.12 116 GLU A O 1
ATOM 975 N N . ALA A 1 117 ? -17.489 -2.653 23.443 1.00 88.25 117 ALA A N 1
ATOM 976 C CA . ALA A 1 117 ? -17.278 -1.459 24.260 1.00 88.25 117 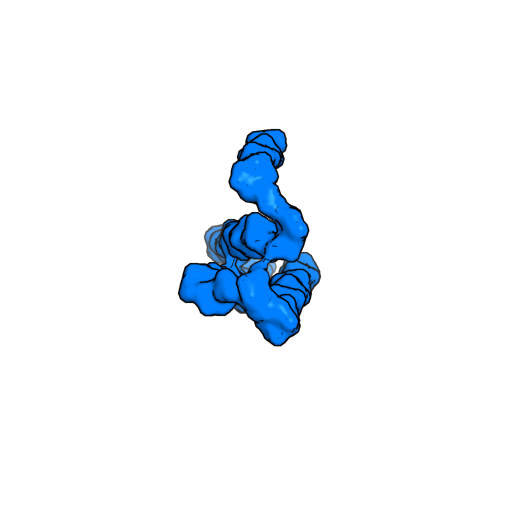ALA A CA 1
ATOM 977 C C . ALA A 1 117 ? -18.540 -0.581 24.366 1.00 88.25 117 ALA A C 1
ATOM 979 O O . ALA A 1 117 ? -18.821 -0.018 25.427 1.00 88.25 117 ALA A O 1
ATOM 980 N N . ALA A 1 118 ? -19.323 -0.479 23.287 1.00 87.88 118 ALA A N 1
ATOM 981 C CA . ALA A 1 118 ? -20.595 0.239 23.291 1.00 87.88 118 ALA A CA 1
ATOM 982 C C . ALA A 1 118 ? -21.653 -0.450 24.172 1.00 87.88 118 ALA A C 1
ATOM 984 O O . ALA A 1 118 ? -22.378 0.239 24.892 1.00 87.88 118 ALA A O 1
ATOM 985 N N . ALA A 1 119 ? -21.716 -1.786 24.163 1.00 89.00 119 ALA A N 1
ATOM 986 C CA . ALA A 1 119 ? -22.628 -2.556 25.009 1.00 89.00 119 ALA A CA 1
ATOM 987 C C . ALA A 1 119 ? -22.315 -2.377 26.504 1.00 89.00 119 ALA A C 1
ATOM 989 O O . ALA A 1 119 ? -23.206 -2.017 27.271 1.00 89.00 119 ALA A O 1
ATOM 990 N N . VAL A 1 120 ? -21.041 -2.502 26.897 1.00 89.19 120 VAL A N 1
ATOM 991 C CA . VAL A 1 120 ? -20.593 -2.285 28.288 1.00 89.19 120 VAL A CA 1
ATOM 992 C C . VAL A 1 120 ? -20.883 -0.856 28.757 1.00 89.19 120 VAL A C 1
ATOM 994 O O . VAL A 1 120 ? -21.279 -0.626 29.899 1.00 89.19 120 VAL A O 1
ATOM 997 N N . ARG A 1 121 ? -20.700 0.140 27.880 1.00 86.06 121 ARG A N 1
ATOM 998 C CA . ARG A 1 121 ? -21.013 1.537 28.211 1.00 86.06 121 ARG A CA 1
ATOM 999 C C . ARG A 1 121 ? -22.512 1.753 28.420 1.00 86.06 121 ARG A C 1
ATOM 1001 O O . ARG A 1 121 ? -22.884 2.507 29.316 1.00 86.06 121 ARG A O 1
ATOM 1008 N N . LYS A 1 122 ? -23.352 1.103 27.609 1.00 83.50 122 LYS A N 1
ATOM 1009 C CA . LYS A 1 122 ? -24.808 1.153 27.752 1.00 83.50 122 LYS A CA 1
ATOM 1010 C C . LYS A 1 122 ? -25.235 0.561 29.096 1.00 83.50 122 LYS A C 1
ATOM 1012 O O . LYS A 1 122 ? -25.974 1.221 29.808 1.00 83.50 122 LYS A O 1
ATOM 1017 N N . GLU A 1 123 ? -24.705 -0.603 29.469 1.00 82.81 123 GLU A N 1
ATOM 1018 C CA . GLU A 1 123 ? -24.988 -1.265 30.752 1.00 82.81 123 GLU A CA 1
ATOM 1019 C C . GLU A 1 123 ? -24.619 -0.400 31.966 1.00 82.81 123 GLU A C 1
ATOM 1021 O O . GLU A 1 123 ? -25.412 -0.288 32.883 1.00 82.81 123 GLU A O 1
ATOM 1026 N N . LYS A 1 124 ? -23.475 0.299 31.943 1.00 76.06 124 LYS A N 1
ATOM 1027 C CA . LYS A 1 124 ? -23.072 1.219 33.028 1.00 76.06 124 LYS A CA 1
ATOM 1028 C C . LYS A 1 124 ? -23.916 2.494 33.155 1.00 76.06 124 LYS A C 1
ATOM 1030 O O . LYS A 1 124 ? -23.704 3.253 34.097 1.00 76.06 124 LYS A O 1
ATOM 1035 N N . THR A 1 125 ? -24.755 2.799 32.167 1.00 73.56 125 THR A N 1
ATOM 1036 C CA . THR A 1 125 ? -25.566 4.030 32.139 1.00 73.56 125 THR A CA 1
ATOM 1037 C C . THR A 1 125 ? -26.997 3.790 32.645 1.00 73.56 125 THR A C 1
ATOM 1039 O O . THR A 1 125 ? -27.706 4.760 32.904 1.00 73.56 125 THR A O 1
ATOM 1042 N N . TYR A 1 126 ? -27.412 2.526 32.787 1.00 57.84 126 TYR A N 1
ATOM 1043 C CA . TYR A 1 126 ? -28.665 2.119 33.432 1.00 57.84 126 TYR A CA 1
ATOM 1044 C C . TYR A 1 126 ? -28.398 1.670 34.870 1.00 57.84 126 TYR A C 1
ATOM 1046 O O . TYR A 1 126 ? -29.334 1.811 35.686 1.00 57.84 126 TYR A O 1
#

Organism: Photinus pyralis (NCBI:txid7054)

Radius of gyration: 19.31 Å; chains: 1; bounding box: 43×31×58 Å

pLDDT: mean 83.87, std 10.98, range [51.34, 94.38]

Secondary structure (DSSP, 8-state):
-HHHHHHHHHHHHS--SS--HHHHHHHHHHHHHHHHHHHHHHHHH---TT--HHHHHHHHHHHHHHHHHHHHHHHH-HHHHGGGGSHHHHHHHHHHHHHHHHHHHHHHHHHHHHHHHHHHHHHTT-